Protein AF-A0A2N3FX38-F1 (afdb_monomer_lite)

Foldseek 3Di:
DFDFDPPPPQLQAALVPRDGHPPDDPVDQWDADPPPGDIGGSVVSSVSSVVVRRVVRPPPVPPDDDDDDDDDDDDDDDDDDDDDPPDDDDPPPPPDDDPDDDDDDDDDDDPPDDDDPPPDDDQDPVNVVVPDDDDPPDDD

pLDDT: mean 70.21, std 18.94, range [44.88, 97.5]

Radius of gyration: 27.1 Å; chains: 1; bounding box: 75×60×54 Å

Sequence (140 aa):
MVVVDRWLPSSRTCSACGWHNPDLTLADRTYRCGQCGLAIDRDLNAAINIAAAAAQTTDPSREGRPTLARTKPARTPRDGSEPDTRDERDPEASYRVPDEPGPATAGPGEDAGRPPPNRWRPPQPSDRLASHTPEPALAS

Structure (mmCIF, N/CA/C/O backbone):
data_AF-A0A2N3FX38-F1
#
_entry.id   AF-A0A2N3FX38-F1
#
loop_
_atom_site.group_PDB
_atom_site.id
_atom_site.type_symbol
_atom_site.label_atom_id
_atom_site.label_alt_id
_atom_site.label_comp_id
_atom_site.label_asym_id
_atom_site.label_entity_id
_atom_site.label_seq_id
_atom_site.pdbx_PDB_ins_code
_atom_site.Cartn_x
_atom_site.Cartn_y
_atom_site.Cartn_z
_atom_site.occupancy
_atom_site.B_iso_or_equiv
_atom_site.auth_seq_id
_atom_site.auth_comp_id
_atom_site.auth_asym_id
_atom_site.auth_atom_id
_atom_site.pdbx_PDB_model_num
ATOM 1 N N . MET A 1 1 ? 16.131 -4.903 -15.127 1.00 68.25 1 MET A N 1
ATOM 2 C CA . MET A 1 1 ? 15.864 -4.632 -13.697 1.00 68.25 1 MET A CA 1
ATOM 3 C C . MET A 1 1 ? 15.646 -3.139 -13.558 1.00 68.25 1 MET A C 1
ATOM 5 O O . MET A 1 1 ? 16.444 -2.392 -14.104 1.00 68.25 1 MET A O 1
ATOM 9 N N . VAL A 1 2 ? 14.558 -2.720 -12.916 1.00 81.88 2 VAL A N 1
ATOM 10 C CA . VAL A 1 2 ? 14.192 -1.307 -12.744 1.00 81.88 2 VAL A CA 1
ATOM 11 C C . VAL A 1 2 ? 14.266 -0.973 -11.260 1.00 81.88 2 VAL A C 1
ATOM 13 O O . VAL A 1 2 ? 13.831 -1.777 -10.434 1.00 81.88 2 VAL A O 1
ATOM 16 N N . VAL A 1 3 ? 14.846 0.177 -10.922 1.00 85.94 3 VAL A N 1
ATOM 17 C CA . VAL A 1 3 ? 14.948 0.642 -9.536 1.00 85.94 3 VAL A CA 1
ATOM 18 C C . VAL A 1 3 ? 13.734 1.509 -9.228 1.00 85.94 3 VAL A C 1
ATOM 20 O O . VAL A 1 3 ? 13.502 2.516 -9.887 1.00 85.94 3 VAL A O 1
ATOM 23 N N . VAL A 1 4 ? 12.961 1.104 -8.224 1.00 88.50 4 VAL A N 1
ATOM 24 C CA . VAL A 1 4 ? 11.827 1.865 -7.690 1.00 88.50 4 VAL A CA 1
ATOM 25 C C . VAL A 1 4 ? 12.234 2.466 -6.344 1.00 88.50 4 VAL A C 1
ATOM 27 O O . VAL A 1 4 ? 13.085 1.907 -5.648 1.00 88.50 4 VAL A O 1
ATOM 30 N N . ASP A 1 5 ? 11.643 3.605 -5.976 1.00 88.19 5 ASP A N 1
ATOM 31 C CA . ASP A 1 5 ? 11.890 4.242 -4.682 1.00 88.19 5 ASP A CA 1
ATOM 32 C C . ASP A 1 5 ? 11.646 3.278 -3.507 1.00 88.19 5 ASP A C 1
ATOM 34 O O . ASP A 1 5 ? 10.639 2.567 -3.446 1.00 88.19 5 ASP A O 1
ATOM 38 N N . ARG A 1 6 ? 12.577 3.283 -2.546 1.00 88.25 6 ARG A N 1
ATOM 39 C CA . ARG A 1 6 ? 12.562 2.386 -1.380 1.00 88.25 6 ARG A CA 1
ATOM 40 C C . ARG A 1 6 ? 11.379 2.647 -0.445 1.00 88.25 6 ARG A C 1
ATOM 42 O O . ARG A 1 6 ? 10.963 1.740 0.272 1.00 88.25 6 ARG A O 1
ATOM 49 N N . TRP A 1 7 ? 10.875 3.875 -0.414 1.00 89.62 7 TRP A N 1
ATOM 50 C CA . TRP A 1 7 ? 9.846 4.332 0.515 1.00 89.62 7 TRP A CA 1
ATOM 51 C C . TRP A 1 7 ? 8.460 4.387 -0.122 1.00 89.62 7 TRP A C 1
ATOM 53 O O . TRP A 1 7 ? 7.526 4.882 0.512 1.00 89.62 7 TRP A O 1
ATOM 63 N N . LEU A 1 8 ? 8.299 3.837 -1.331 1.00 89.19 8 LEU A N 1
ATOM 64 C CA . LEU A 1 8 ? 7.002 3.670 -1.968 1.00 89.19 8 LEU A CA 1
ATOM 65 C C . LEU A 1 8 ? 6.080 2.842 -1.050 1.00 89.19 8 LEU A C 1
ATOM 67 O O . LEU A 1 8 ? 6.369 1.668 -0.796 1.00 89.19 8 LEU A O 1
ATOM 71 N N . PRO A 1 9 ? 4.946 3.391 -0.575 1.00 93.12 9 PRO A N 1
ATOM 72 C CA . PRO A 1 9 ? 4.009 2.665 0.283 1.00 93.12 9 PRO A CA 1
ATOM 73 C C . PRO A 1 9 ? 3.146 1.678 -0.526 1.00 93.12 9 PRO A C 1
ATOM 75 O O . PRO A 1 9 ? 1.919 1.705 -0.468 1.00 93.12 9 PRO A O 1
ATOM 78 N N . SER A 1 10 ? 3.779 0.780 -1.283 1.00 95.19 10 SER A N 1
ATOM 79 C CA . SER A 1 10 ? 3.136 -0.095 -2.272 1.00 95.19 10 SER A CA 1
ATOM 80 C C . SER A 1 10 ? 2.024 -0.969 -1.689 1.00 95.19 10 SER A C 1
ATOM 82 O O . SER A 1 10 ? 0.992 -1.145 -2.326 1.00 95.19 10 SER A O 1
ATOM 84 N N . SER A 1 11 ? 2.183 -1.478 -0.467 1.00 94.56 11 SER A N 1
ATOM 85 C CA . SER A 1 11 ? 1.171 -2.314 0.191 1.00 94.56 11 SER A CA 1
ATOM 86 C C . SER A 1 11 ? 0.000 -1.528 0.784 1.00 94.56 11 SER A C 1
ATOM 88 O O . SER A 1 11 ? -1.051 -2.115 1.024 1.00 94.56 11 SER A O 1
ATOM 90 N N . ARG A 1 12 ? 0.160 -0.216 1.006 1.00 94.69 12 ARG A N 1
ATOM 91 C CA . ARG A 1 12 ? -0.841 0.665 1.636 1.00 94.69 12 ARG A CA 1
ATOM 92 C C . ARG A 1 12 ? -1.551 1.588 0.646 1.00 94.69 12 ARG A C 1
ATOM 94 O O . ARG A 1 12 ? -2.619 2.107 0.962 1.00 94.69 12 ARG A O 1
ATOM 101 N N . THR A 1 13 ? -1.011 1.761 -0.552 1.00 97.00 13 THR A N 1
ATOM 102 C CA . THR A 1 13 ? -1.629 2.548 -1.624 1.00 97.00 13 THR A CA 1
ATOM 103 C C . THR A 1 13 ? -2.611 1.708 -2.428 1.00 97.00 13 THR A C 1
ATOM 105 O O . THR A 1 13 ? -2.315 0.577 -2.790 1.00 97.00 13 THR A O 1
ATOM 108 N N . CYS A 1 14 ? -3.778 2.249 -2.747 1.00 96.94 14 CYS A N 1
ATOM 109 C CA . CYS A 1 14 ? -4.744 1.583 -3.607 1.00 96.94 14 CYS A CA 1
ATOM 110 C C . CYS A 1 14 ? -4.244 1.590 -5.048 1.00 96.94 14 CYS A C 1
ATOM 112 O O . CYS A 1 14 ? -4.051 2.665 -5.616 1.00 96.94 14 CYS A O 1
ATOM 114 N N . SER A 1 15 ? -4.111 0.417 -5.661 1.00 97.12 15 SER A N 1
ATOM 115 C CA . SER A 1 15 ? -3.692 0.311 -7.061 1.00 97.12 15 SER A CA 1
ATOM 116 C C . SER A 1 15 ? -4.695 0.886 -8.065 1.00 97.12 15 SER A C 1
ATOM 118 O O . SER A 1 15 ? -4.306 1.252 -9.169 1.00 97.12 15 SER A O 1
ATOM 120 N N . ALA A 1 16 ? -5.974 1.005 -7.692 1.00 96.06 16 ALA A N 1
ATOM 121 C CA . ALA A 1 16 ? -7.009 1.545 -8.572 1.00 96.06 16 ALA A CA 1
ATOM 122 C C . ALA A 1 16 ? -7.152 3.073 -8.489 1.00 96.06 16 ALA A C 1
ATOM 124 O O . ALA A 1 16 ? -7.420 3.715 -9.499 1.00 96.06 16 ALA A O 1
ATOM 125 N N . CYS A 1 17 ? -7.018 3.664 -7.296 1.00 95.56 17 CYS A N 1
ATOM 126 C CA . CYS A 1 17 ? -7.340 5.083 -7.085 1.00 95.56 17 CYS A CA 1
ATOM 127 C C . CYS A 1 17 ? -6.253 5.898 -6.372 1.00 95.56 17 CYS A C 1
ATOM 129 O O . CYS A 1 17 ? -6.434 7.095 -6.170 1.00 95.56 17 CYS A O 1
ATOM 131 N N . GLY A 1 18 ? -5.153 5.274 -5.943 1.00 95.06 18 GLY A N 1
ATOM 132 C CA . GLY A 1 18 ? -4.040 5.950 -5.271 1.00 95.06 18 GLY A CA 1
ATOM 133 C C . GLY A 1 18 ? -4.269 6.309 -3.798 1.00 95.06 18 GLY A C 1
ATOM 134 O O . GLY A 1 18 ? -3.362 6.841 -3.164 1.00 95.06 18 GLY A O 1
ATOM 135 N N . TRP A 1 19 ? -5.438 6.010 -3.218 1.00 95.81 19 TRP A N 1
ATOM 136 C CA . TRP A 1 19 ? -5.702 6.285 -1.800 1.00 95.81 19 TRP A CA 1
ATOM 137 C C . TRP A 1 19 ? -4.746 5.509 -0.885 1.00 95.81 19 TRP A C 1
ATOM 139 O O . TRP A 1 19 ? -4.572 4.303 -1.050 1.00 95.81 19 TRP A O 1
ATOM 149 N N . HIS A 1 20 ? -4.150 6.186 0.096 1.00 94.44 20 HIS A N 1
ATOM 150 C CA . HIS A 1 20 ? -3.268 5.570 1.084 1.00 94.44 20 HIS A CA 1
ATOM 151 C C . HIS A 1 20 ? -4.063 5.151 2.323 1.00 94.44 20 HIS A C 1
ATOM 153 O O . HIS A 1 20 ? -4.668 5.997 2.977 1.00 94.44 20 HIS A O 1
ATOM 159 N N . ASN A 1 21 ? -4.013 3.864 2.665 1.00 93.19 21 ASN A N 1
ATOM 160 C CA . ASN A 1 21 ? -4.629 3.302 3.860 1.00 93.19 21 ASN A CA 1
ATOM 161 C C . ASN A 1 21 ? -3.630 3.321 5.039 1.00 93.19 21 ASN A C 1
ATOM 163 O O . ASN A 1 21 ? -2.720 2.482 5.062 1.00 93.19 21 ASN A O 1
ATOM 167 N N . PRO A 1 22 ? -3.751 4.253 6.006 1.00 90.50 22 PRO A N 1
ATOM 168 C CA . PRO A 1 22 ? -2.836 4.326 7.144 1.00 90.50 22 PRO A CA 1
ATOM 169 C C . PRO A 1 22 ? -3.054 3.203 8.167 1.00 90.50 22 PRO A C 1
ATOM 171 O O . PRO A 1 22 ? -2.105 2.846 8.862 1.00 90.50 22 PRO A O 1
ATOM 174 N N . ASP A 1 23 ? -4.258 2.630 8.221 1.00 89.69 23 ASP A N 1
ATOM 175 C CA . ASP A 1 23 ? -4.681 1.668 9.247 1.00 89.69 23 ASP A CA 1
ATOM 176 C C . ASP A 1 23 ? -4.404 0.207 8.858 1.00 89.69 23 ASP A C 1
ATOM 178 O O . ASP A 1 23 ? -4.681 -0.717 9.622 1.00 89.69 23 ASP A O 1
ATOM 182 N N . LEU A 1 24 ? -3.855 -0.024 7.661 1.00 91.19 24 LEU A N 1
ATOM 183 C CA . LEU A 1 24 ? -3.520 -1.360 7.186 1.00 91.19 24 LEU A CA 1
ATOM 184 C C . LEU A 1 24 ? -2.311 -1.923 7.944 1.00 91.19 24 LEU A C 1
ATOM 186 O O . LEU A 1 24 ? -1.212 -1.360 7.922 1.00 91.19 24 LEU A O 1
ATOM 190 N N . THR A 1 25 ? -2.502 -3.088 8.550 1.00 90.94 25 THR A N 1
ATOM 191 C CA . THR A 1 25 ? -1.486 -3.803 9.325 1.00 90.94 25 THR A CA 1
ATOM 192 C C . THR A 1 25 ? -0.887 -4.970 8.536 1.00 90.94 25 THR A C 1
ATOM 194 O O . THR A 1 25 ? -1.410 -5.410 7.511 1.00 90.94 25 THR A O 1
ATOM 197 N N . LEU A 1 26 ? 0.216 -5.535 9.036 1.00 89.38 26 LEU A N 1
ATOM 198 C CA . LEU A 1 26 ? 0.822 -6.734 8.443 1.00 89.38 26 LEU A CA 1
ATOM 199 C C . LEU A 1 26 ? -0.049 -7.993 8.586 1.00 89.38 26 LEU A C 1
ATOM 201 O O . LEU A 1 26 ? 0.111 -8.925 7.795 1.00 89.38 26 LEU A O 1
ATOM 205 N N . ALA A 1 27 ? -0.966 -8.022 9.556 1.00 90.06 27 ALA A N 1
ATOM 206 C CA . ALA A 1 27 ? -1.913 -9.121 9.723 1.00 90.06 27 ALA A CA 1
ATOM 207 C C . ALA A 1 27 ? -3.010 -9.106 8.643 1.00 90.06 27 ALA A C 1
ATOM 209 O O . ALA A 1 27 ? -3.578 -10.150 8.321 1.00 90.06 27 ALA A O 1
ATOM 210 N N . ASP A 1 28 ? -3.274 -7.946 8.036 1.00 89.19 28 ASP A N 1
ATOM 211 C CA . ASP A 1 28 ? -4.260 -7.821 6.971 1.00 89.19 28 ASP A CA 1
ATOM 212 C C . ASP A 1 28 ? -3.732 -8.442 5.679 1.00 89.19 28 ASP A C 1
ATOM 214 O O . ASP A 1 28 ? -2.821 -7.922 5.031 1.00 89.19 28 ASP A O 1
ATOM 218 N N . ARG A 1 29 ? -4.322 -9.574 5.292 1.00 94.31 29 ARG A N 1
ATOM 219 C CA . ARG A 1 29 ? -4.042 -10.235 4.009 1.00 94.31 29 ARG A CA 1
ATOM 220 C C . ARG A 1 29 ? -4.814 -9.626 2.844 1.00 94.31 29 ARG A C 1
ATOM 222 O O . ARG A 1 29 ? -4.378 -9.715 1.706 1.00 94.31 29 ARG A O 1
ATOM 229 N N . THR A 1 30 ? -5.939 -8.974 3.115 1.00 93.75 30 THR A N 1
ATOM 230 C CA . THR A 1 30 ? -6.760 -8.322 2.091 1.00 93.75 30 THR A CA 1
ATOM 231 C C . THR A 1 30 ? -6.591 -6.812 2.182 1.00 93.75 30 THR A C 1
ATOM 233 O O . THR A 1 30 ? -6.911 -6.213 3.207 1.00 93.75 30 THR A O 1
ATOM 236 N N . TYR A 1 31 ? -6.142 -6.188 1.096 1.00 94.44 31 TYR A N 1
ATOM 237 C CA . TYR A 1 31 ? -6.194 -4.742 0.943 1.00 94.44 31 TYR A CA 1
ATOM 238 C C . TYR A 1 31 ? -7.623 -4.309 0.628 1.00 94.44 31 TYR A C 1
ATOM 240 O O . TYR A 1 31 ? -8.255 -4.840 -0.288 1.00 94.44 31 TYR A O 1
ATOM 248 N N . ARG A 1 32 ? -8.127 -3.317 1.366 1.00 92.50 32 ARG A N 1
ATOM 249 C CA . ARG A 1 32 ? -9.442 -2.719 1.127 1.00 92.50 32 ARG A CA 1
ATOM 250 C C . ARG A 1 32 ? -9.318 -1.210 1.023 1.00 92.50 32 ARG A C 1
ATOM 252 O O . ARG A 1 32 ? -8.779 -0.561 1.920 1.00 92.50 32 ARG A O 1
ATOM 259 N N . CYS A 1 33 ? -9.829 -0.661 -0.069 1.00 94.06 33 CYS A N 1
ATOM 260 C CA . CYS A 1 33 ? -9.836 0.770 -0.301 1.00 94.06 33 CYS A CA 1
ATOM 261 C C . CYS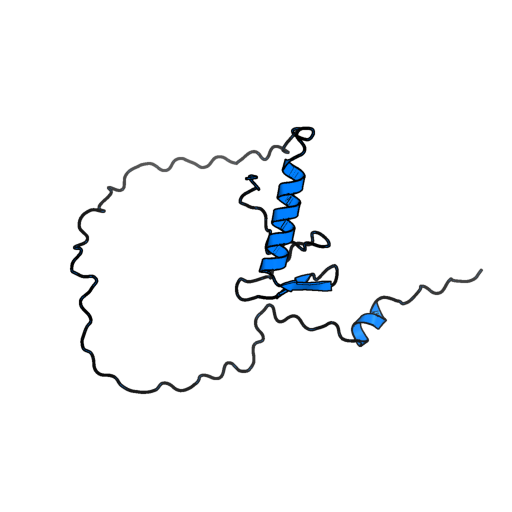 A 1 33 ? -11.108 1.399 0.272 1.00 94.06 33 CYS A C 1
ATOM 263 O O . CYS A 1 33 ? -12.210 1.070 -0.167 1.00 94.06 33 CYS A O 1
ATOM 265 N N . GLY A 1 34 ? -10.953 2.354 1.192 1.00 89.69 34 GLY A N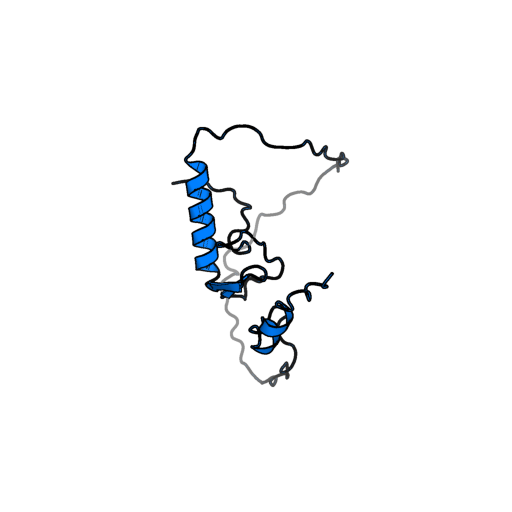 1
ATOM 266 C CA . GLY A 1 34 ? -12.073 3.140 1.718 1.00 89.69 34 GLY A CA 1
ATOM 267 C C . GLY A 1 34 ? -12.656 4.140 0.713 1.00 89.69 34 GLY A C 1
ATOM 268 O O . GLY A 1 34 ? -13.778 4.590 0.898 1.00 89.69 34 GLY A O 1
ATOM 269 N N . GLN A 1 35 ? -11.921 4.469 -0.357 1.00 91.19 35 GLN A N 1
ATOM 270 C CA . GLN A 1 35 ? -12.340 5.472 -1.340 1.00 91.19 35 GLN A CA 1
ATOM 271 C C . GLN A 1 35 ? -13.086 4.869 -2.541 1.00 91.19 35 GLN A C 1
ATOM 273 O O . GLN A 1 35 ? -14.126 5.381 -2.932 1.00 91.19 35 GLN A O 1
ATOM 278 N N . CYS A 1 36 ? -12.557 3.801 -3.150 1.00 92.25 36 CYS A N 1
ATOM 279 C CA . CYS A 1 36 ? -13.141 3.198 -4.360 1.00 92.25 36 CYS A CA 1
ATOM 280 C C . CYS A 1 36 ? -13.758 1.810 -4.134 1.00 92.25 36 CYS A C 1
ATOM 282 O O . CYS A 1 36 ? -14.303 1.224 -5.064 1.00 92.25 36 CYS A O 1
ATOM 284 N N . GLY A 1 37 ? -13.658 1.256 -2.922 1.00 91.12 37 GLY A N 1
ATOM 285 C CA . GLY A 1 37 ? -14.226 -0.052 -2.594 1.00 91.12 37 GLY A CA 1
ATOM 286 C C . GLY A 1 37 ? -13.453 -1.259 -3.137 1.00 91.12 37 GLY A C 1
ATOM 287 O O . GLY A 1 37 ? -13.906 -2.386 -2.944 1.00 91.12 37 GLY A O 1
ATOM 288 N N . LEU A 1 38 ? -12.291 -1.059 -3.775 1.00 93.81 38 LEU A N 1
ATOM 289 C CA . LEU A 1 38 ? -11.412 -2.151 -4.205 1.00 93.81 38 LEU A CA 1
ATOM 290 C C . LEU A 1 38 ? -11.088 -3.074 -3.020 1.00 93.81 38 LEU A C 1
ATOM 292 O O . LEU A 1 38 ? -10.640 -2.599 -1.977 1.00 93.81 38 LEU A O 1
ATOM 296 N N . ALA A 1 39 ? -11.276 -4.381 -3.199 1.00 95.44 39 ALA A N 1
ATOM 297 C CA . ALA A 1 39 ? -10.918 -5.405 -2.225 1.00 95.44 39 ALA A CA 1
ATOM 298 C C . ALA A 1 39 ? -10.164 -6.543 -2.921 1.00 95.44 39 ALA A C 1
ATOM 300 O O . ALA A 1 39 ? -10.771 -7.344 -3.628 1.00 95.44 39 ALA A O 1
ATOM 301 N N . ILE A 1 40 ? -8.846 -6.598 -2.733 1.00 96.25 40 ILE A N 1
ATOM 302 C CA . ILE A 1 40 ? -7.952 -7.590 -3.352 1.00 96.25 40 ILE A CA 1
ATOM 303 C C . ILE A 1 40 ? -6.909 -8.072 -2.341 1.00 96.25 40 ILE A C 1
ATOM 305 O O . ILE A 1 40 ? -6.783 -7.506 -1.256 1.00 96.25 40 ILE A O 1
ATOM 309 N N . ASP A 1 41 ? -6.157 -9.120 -2.670 1.00 96.25 41 ASP A N 1
ATOM 310 C CA . ASP A 1 41 ? -5.009 -9.531 -1.859 1.00 96.25 41 ASP A CA 1
ATOM 311 C C . ASP A 1 41 ? -3.995 -8.377 -1.718 1.00 96.25 41 ASP A C 1
ATOM 313 O O . ASP A 1 41 ? -3.742 -7.625 -2.665 1.00 96.25 41 ASP A O 1
ATOM 317 N N . ARG A 1 42 ? -3.449 -8.195 -0.512 1.00 95.81 42 ARG A N 1
ATOM 318 C CA . ARG A 1 42 ? -2.529 -7.093 -0.206 1.00 95.81 42 ARG A CA 1
ATOM 319 C C . ARG A 1 42 ? -1.230 -7.199 -0.996 1.00 95.81 42 ARG A C 1
ATOM 321 O O . ARG A 1 42 ? -0.713 -6.173 -1.444 1.00 95.81 42 ARG A O 1
ATOM 328 N N . ASP A 1 43 ? -0.705 -8.405 -1.157 1.00 95.88 43 ASP A N 1
ATOM 329 C CA . ASP A 1 43 ? 0.559 -8.624 -1.848 1.00 95.88 43 ASP A CA 1
ATOM 330 C C . ASP A 1 43 ? 0.349 -8.448 -3.368 1.00 95.88 43 ASP A C 1
ATOM 332 O O . ASP A 1 43 ? 1.179 -7.822 -4.033 1.00 95.88 43 ASP A O 1
ATOM 336 N N . LEU A 1 44 ? -0.822 -8.834 -3.900 1.00 97.50 44 LEU A N 1
ATOM 337 C CA . LEU A 1 44 ? -1.246 -8.492 -5.267 1.00 97.50 44 LEU A CA 1
ATOM 338 C C . LEU A 1 44 ? -1.379 -6.974 -5.478 1.00 97.50 44 LEU A C 1
ATOM 340 O O . LEU A 1 44 ? -0.872 -6.442 -6.466 1.00 97.50 44 LEU A O 1
ATOM 344 N N . ASN A 1 45 ? -2.019 -6.256 -4.550 1.00 97.38 45 ASN A N 1
ATOM 345 C CA . ASN A 1 45 ? -2.105 -4.792 -4.597 1.00 97.38 45 ASN A CA 1
ATOM 346 C C . ASN A 1 45 ? -0.706 -4.150 -4.644 1.00 97.38 45 ASN A C 1
ATOM 348 O O . ASN A 1 45 ? -0.448 -3.273 -5.472 1.00 97.38 45 ASN A O 1
ATOM 352 N N . ALA A 1 46 ? 0.212 -4.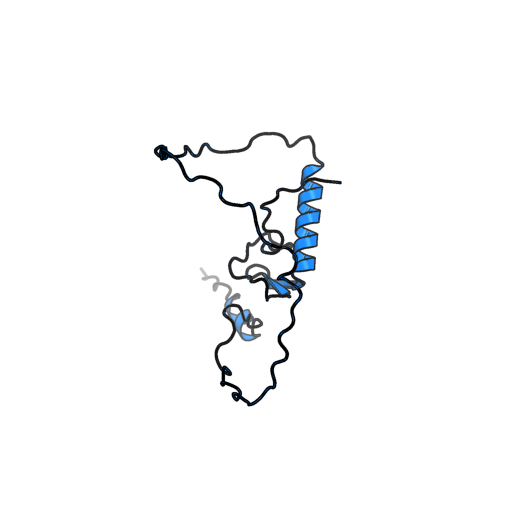630 -3.800 1.00 96.81 46 ALA A N 1
ATOM 353 C CA . ALA A 1 46 ? 1.592 -4.161 -3.770 1.00 96.81 46 ALA A CA 1
ATOM 354 C C . ALA A 1 46 ? 2.328 -4.423 -5.091 1.00 96.81 46 ALA A C 1
ATOM 356 O O . ALA A 1 46 ? 3.000 -3.522 -5.597 1.00 96.81 46 ALA A O 1
ATOM 357 N N . ALA A 1 47 ? 2.170 -5.615 -5.674 1.00 97.19 47 ALA A N 1
ATOM 358 C CA . ALA A 1 47 ? 2.784 -5.971 -6.951 1.00 97.19 47 ALA A CA 1
ATOM 359 C C . ALA A 1 47 ? 2.324 -5.046 -8.088 1.00 97.19 47 ALA A C 1
ATOM 361 O O . ALA A 1 47 ? 3.157 -4.567 -8.859 1.00 97.19 47 ALA A O 1
ATOM 362 N N . ILE A 1 48 ? 1.025 -4.730 -8.151 1.00 97.44 48 ILE A N 1
ATOM 363 C CA . ILE A 1 48 ? 0.476 -3.800 -9.151 1.00 97.44 48 ILE A CA 1
ATOM 364 C C . ILE A 1 48 ? 1.087 -2.404 -8.979 1.00 97.44 48 ILE A C 1
ATOM 366 O O . ILE A 1 48 ? 1.534 -1.806 -9.957 1.00 97.44 48 ILE A O 1
ATOM 370 N N . ASN A 1 49 ? 1.169 -1.900 -7.745 1.00 96.75 49 ASN A N 1
ATOM 371 C CA . ASN A 1 49 ? 1.770 -0.591 -7.476 1.00 96.75 49 ASN A CA 1
ATOM 372 C C . ASN A 1 49 ? 3.258 -0.534 -7.849 1.00 96.75 49 ASN A C 1
ATOM 374 O O . ASN A 1 49 ? 3.710 0.459 -8.416 1.00 96.75 49 ASN A O 1
ATOM 378 N N . ILE A 1 50 ? 4.022 -1.592 -7.560 1.00 95.25 50 ILE A N 1
ATOM 379 C CA . ILE A 1 50 ? 5.442 -1.676 -7.932 1.00 95.25 50 ILE A CA 1
ATOM 380 C C . ILE A 1 50 ? 5.596 -1.715 -9.457 1.00 95.25 50 ILE A C 1
ATOM 382 O O . ILE A 1 50 ? 6.436 -0.998 -9.999 1.00 95.25 50 ILE A O 1
ATOM 386 N N . ALA A 1 51 ? 4.768 -2.495 -10.157 1.00 94.69 51 ALA A N 1
ATOM 387 C CA . ALA A 1 51 ? 4.778 -2.557 -11.617 1.00 94.69 51 ALA A CA 1
ATOM 388 C C . ALA A 1 51 ? 4.443 -1.194 -12.249 1.00 94.69 51 ALA A C 1
ATOM 390 O O . ALA A 1 51 ? 5.140 -0.746 -13.160 1.00 94.69 51 ALA A O 1
ATOM 391 N N . ALA A 1 52 ? 3.432 -0.500 -11.720 1.00 93.62 52 ALA A N 1
ATOM 392 C CA . ALA A 1 52 ? 3.057 0.838 -12.168 1.00 93.62 52 ALA A CA 1
ATOM 393 C C . ALA A 1 52 ? 4.165 1.872 -11.914 1.00 93.62 52 ALA A C 1
ATOM 395 O O . ALA A 1 52 ? 4.404 2.741 -12.752 1.00 93.62 52 ALA A O 1
ATOM 396 N N . ALA A 1 53 ? 4.865 1.794 -10.779 1.00 92.06 53 ALA A N 1
ATOM 397 C CA . ALA A 1 53 ? 6.003 2.664 -10.494 1.00 92.06 53 ALA A CA 1
ATOM 398 C C . ALA A 1 53 ? 7.181 2.386 -11.442 1.00 92.06 53 ALA A C 1
ATOM 400 O O . ALA A 1 53 ? 7.771 3.320 -11.978 1.00 92.06 53 ALA A O 1
ATOM 401 N N . ALA A 1 54 ? 7.477 1.113 -11.718 1.00 91.56 54 ALA A N 1
ATOM 402 C CA . ALA A 1 54 ? 8.526 0.734 -12.660 1.00 91.56 54 ALA A CA 1
ATOM 403 C C . ALA A 1 54 ? 8.241 1.249 -14.083 1.00 91.56 54 ALA A C 1
ATOM 405 O O . ALA A 1 54 ? 9.135 1.799 -14.722 1.00 91.56 54 ALA A O 1
ATOM 406 N N . ALA A 1 55 ? 6.992 1.160 -14.550 1.00 88.69 55 ALA A N 1
ATOM 407 C CA . ALA A 1 55 ? 6.590 1.675 -15.862 1.00 88.69 55 ALA A CA 1
ATOM 408 C C . ALA A 1 55 ? 6.743 3.204 -15.998 1.00 88.69 55 ALA A C 1
ATOM 410 O O . ALA A 1 55 ? 6.929 3.711 -17.099 1.00 88.69 55 ALA A O 1
ATOM 411 N N . GLN A 1 56 ? 6.693 3.950 -14.890 1.00 83.06 56 GLN A N 1
ATOM 412 C CA . GLN A 1 56 ? 6.890 5.405 -14.899 1.00 83.06 56 GLN A CA 1
ATOM 413 C C . GLN A 1 56 ? 8.370 5.806 -14.977 1.00 83.06 56 GLN A C 1
ATOM 415 O O . GLN A 1 56 ? 8.682 6.880 -15.479 1.00 83.06 56 GLN A O 1
ATOM 420 N N . THR A 1 57 ? 9.287 4.957 -14.505 1.00 73.81 57 THR A N 1
ATOM 421 C CA . THR A 1 57 ? 10.736 5.248 -14.523 1.00 73.81 57 THR A CA 1
ATOM 422 C C . THR A 1 57 ? 11.402 5.034 -15.884 1.00 73.81 57 THR A C 1
ATOM 424 O O . THR A 1 57 ? 12.541 5.446 -16.074 1.00 73.81 57 THR A O 1
ATOM 427 N N . THR A 1 58 ? 10.719 4.399 -16.839 1.00 63.22 58 THR A N 1
ATOM 428 C CA . THR A 1 58 ? 11.265 4.127 -18.179 1.00 63.22 58 THR A CA 1
ATOM 429 C C . THR A 1 58 ? 11.072 5.277 -19.167 1.00 63.22 58 THR A C 1
ATOM 431 O O . THR A 1 58 ? 11.439 5.129 -20.329 1.00 63.22 58 THR A O 1
ATOM 434 N N . ASP A 1 59 ? 10.507 6.407 -18.733 1.00 57.28 59 ASP A N 1
ATOM 435 C CA . ASP A 1 59 ? 10.450 7.634 -19.526 1.00 57.28 59 ASP A CA 1
ATOM 436 C C . ASP A 1 59 ? 11.647 8.543 -19.172 1.00 57.28 59 ASP A C 1
ATOM 438 O O . ASP A 1 59 ? 11.615 9.234 -18.150 1.00 57.28 59 ASP A O 1
ATOM 442 N N . PRO A 1 60 ? 12.720 8.571 -19.989 1.00 54.25 60 PRO A N 1
ATOM 443 C CA . PRO A 1 60 ? 13.878 9.434 -19.744 1.00 54.25 60 PRO A CA 1
ATOM 444 C C . PRO A 1 60 ? 13.563 10.928 -19.940 1.00 54.25 60 PRO A C 1
ATOM 446 O O . PRO A 1 60 ? 14.427 11.771 -19.715 1.00 54.25 60 PRO A O 1
ATOM 449 N N . SER A 1 61 ? 12.349 11.292 -20.373 1.00 59.81 61 SER A N 1
ATOM 450 C CA . SER A 1 61 ? 11.985 12.683 -20.648 1.00 59.81 61 SER A CA 1
ATOM 451 C C . SER A 1 61 ? 11.561 13.450 -19.393 1.00 59.81 61 SER A C 1
ATOM 453 O O . SER A 1 61 ? 11.427 14.676 -19.457 1.00 59.81 61 SER A O 1
ATOM 455 N N . ARG A 1 62 ? 11.336 12.771 -18.257 1.00 57.75 62 ARG A N 1
A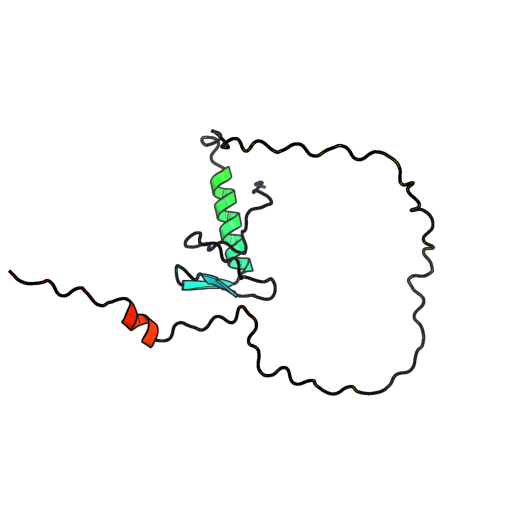TOM 456 C CA . ARG A 1 62 ? 10.772 13.386 -17.043 1.00 57.75 62 ARG A CA 1
ATOM 457 C C . ARG A 1 62 ? 11.773 13.658 -15.915 1.00 57.75 62 ARG A C 1
ATOM 459 O O . ARG A 1 62 ? 11.353 14.030 -14.816 1.00 57.75 62 ARG A O 1
ATOM 466 N N . GLU A 1 63 ? 13.079 13.553 -16.165 1.00 56.56 63 GLU A N 1
ATOM 467 C CA . GLU A 1 63 ? 14.108 14.067 -15.249 1.00 56.56 63 GLU A CA 1
ATOM 468 C C . GLU A 1 63 ? 14.108 15.603 -15.251 1.00 56.56 63 GLU A C 1
ATOM 470 O O . GLU A 1 63 ? 14.874 16.282 -15.927 1.00 56.56 63 GLU A O 1
ATOM 475 N N . GLY A 1 64 ? 13.180 16.161 -14.476 1.00 56.28 64 GLY A N 1
ATOM 476 C CA . GLY A 1 64 ? 13.010 17.591 -14.298 1.00 56.28 64 GLY A CA 1
ATOM 477 C C . GLY A 1 64 ? 12.287 17.917 -12.996 1.00 56.28 64 GLY A C 1
ATOM 478 O O . GLY A 1 64 ? 11.091 18.193 -13.005 1.00 56.28 64 GLY A O 1
ATOM 479 N N . ARG A 1 65 ? 13.072 17.992 -11.907 1.00 48.31 65 ARG A N 1
ATOM 480 C CA . ARG A 1 65 ? 12.854 18.815 -10.692 1.00 48.31 65 ARG A CA 1
ATOM 481 C C . ARG A 1 65 ? 12.117 18.191 -9.480 1.00 48.31 65 ARG A C 1
ATOM 483 O O . ARG A 1 65 ? 10.926 18.441 -9.291 1.00 48.31 65 ARG A O 1
ATOM 490 N N . PRO A 1 66 ? 12.839 17.562 -8.530 1.00 46.47 66 PRO A N 1
ATOM 491 C CA . PRO A 1 66 ? 12.507 17.651 -7.104 1.00 46.47 66 PRO A CA 1
ATOM 492 C C . PRO A 1 66 ? 13.102 18.961 -6.539 1.00 46.47 66 PRO A C 1
ATOM 494 O O . PRO A 1 66 ? 14.081 19.469 -7.068 1.00 46.47 66 PRO A O 1
ATOM 497 N N . THR A 1 67 ? 12.661 19.630 -5.481 1.00 48.25 67 THR A N 1
ATOM 498 C CA . THR A 1 67 ? 11.512 19.615 -4.568 1.00 48.25 67 THR A CA 1
ATOM 499 C C . THR A 1 67 ? 11.675 20.906 -3.753 1.00 48.25 67 THR A C 1
ATOM 501 O O . THR A 1 67 ? 12.798 21.375 -3.559 1.00 48.25 67 THR A O 1
ATOM 504 N N . LEU A 1 68 ? 10.576 21.478 -3.262 1.00 56.78 68 LEU A N 1
ATOM 505 C CA . LEU A 1 68 ? 10.576 22.612 -2.333 1.00 56.78 68 LEU A CA 1
ATOM 506 C C . LEU A 1 68 ? 11.586 22.406 -1.191 1.00 56.78 68 LEU A C 1
ATOM 508 O O . LEU A 1 68 ? 11.566 21.387 -0.500 1.00 56.78 68 LEU A O 1
ATOM 512 N N . ALA A 1 69 ? 12.449 23.402 -1.002 1.00 49.53 69 ALA A N 1
ATOM 513 C CA . ALA A 1 69 ? 13.393 23.488 0.096 1.00 49.53 69 ALA A CA 1
ATOM 514 C C . ALA A 1 69 ? 12.663 23.405 1.447 1.00 49.53 69 ALA A C 1
ATOM 516 O O . ALA A 1 69 ? 11.901 24.297 1.817 1.00 49.53 69 ALA A O 1
ATOM 517 N N . ARG A 1 70 ? 12.925 22.342 2.210 1.00 54.69 70 ARG A N 1
ATOM 518 C CA . ARG A 1 70 ? 12.722 22.327 3.662 1.00 54.69 70 ARG A CA 1
ATOM 519 C C . ARG A 1 70 ? 14.089 22.449 4.325 1.00 54.69 70 ARG A C 1
ATOM 521 O O . ARG A 1 70 ? 14.834 21.477 4.414 1.00 54.69 70 ARG A O 1
ATOM 528 N N . THR A 1 71 ? 14.415 23.655 4.774 1.00 47.97 71 THR A N 1
ATOM 529 C CA . THR A 1 71 ? 15.562 23.935 5.643 1.00 47.97 71 THR A CA 1
ATOM 530 C C . THR A 1 71 ? 15.453 23.092 6.920 1.00 47.97 71 THR A C 1
ATOM 532 O O . THR A 1 71 ? 14.440 23.143 7.616 1.00 47.97 71 THR A O 1
ATOM 535 N N . LYS A 1 72 ? 16.477 22.286 7.225 1.00 46.81 72 LYS A N 1
ATOM 536 C CA . LYS A 1 72 ? 16.602 21.558 8.502 1.00 46.81 72 LYS A CA 1
ATOM 537 C C . LYS A 1 72 ? 17.012 22.543 9.612 1.00 46.81 72 LYS A C 1
ATOM 539 O O . LYS A 1 72 ? 17.936 23.317 9.366 1.00 46.81 72 LYS A O 1
ATOM 544 N N . PRO A 1 73 ? 16.437 22.505 10.830 1.00 45.66 73 PRO A N 1
ATOM 545 C CA . PRO A 1 73 ? 17.047 23.184 11.965 1.00 45.66 73 PRO A CA 1
ATOM 546 C C . PRO A 1 73 ? 18.291 22.412 12.430 1.00 45.66 73 PRO A C 1
ATOM 548 O O . PRO A 1 73 ? 18.338 21.177 12.379 1.00 45.66 73 PRO A O 1
ATOM 551 N N . ALA A 1 74 ? 19.306 23.162 12.856 1.00 46.06 74 ALA A N 1
ATOM 552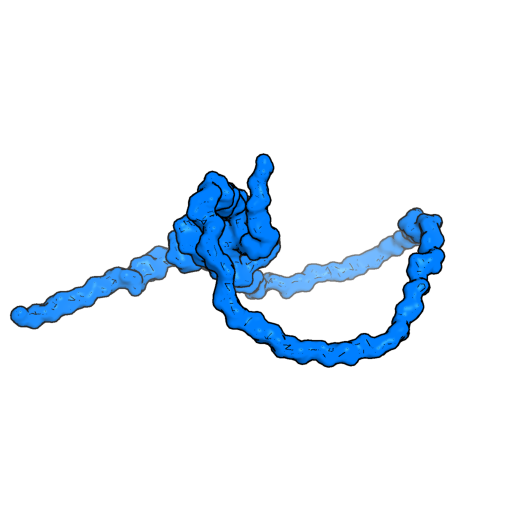 C CA . ALA A 1 74 ? 20.581 22.657 13.347 1.00 46.06 74 ALA A CA 1
ATOM 553 C C . ALA A 1 74 ? 20.395 21.795 14.609 1.00 46.06 74 ALA A C 1
ATOM 555 O O . ALA A 1 74 ? 19.729 22.211 15.555 1.00 46.06 74 ALA A O 1
ATOM 556 N N . ARG A 1 75 ? 21.001 20.601 14.635 1.00 50.88 75 ARG A N 1
ATOM 557 C CA . ARG A 1 75 ? 21.213 19.837 15.875 1.00 50.88 75 ARG A CA 1
ATOM 558 C C . ARG A 1 75 ? 22.627 20.117 16.370 1.00 50.88 75 ARG A C 1
ATOM 560 O O . ARG A 1 75 ? 23.563 20.119 15.576 1.00 50.88 75 ARG A O 1
ATOM 567 N N . THR A 1 76 ? 22.747 20.373 17.665 1.00 54.78 76 THR A N 1
ATOM 568 C CA . THR A 1 76 ? 24.004 20.601 18.381 1.00 54.78 76 THR A CA 1
ATOM 569 C C . THR A 1 76 ? 24.902 19.351 18.367 1.00 54.78 76 THR A C 1
ATOM 571 O O . THR A 1 76 ? 24.375 18.235 18.349 1.00 54.78 76 THR A O 1
ATOM 574 N N . PRO A 1 77 ? 26.243 19.492 18.387 1.00 49.81 77 PRO A N 1
ATOM 575 C CA . PRO A 1 77 ? 27.155 18.352 18.499 1.00 49.81 77 PRO A CA 1
ATOM 576 C C . PRO A 1 77 ? 27.109 17.752 19.914 1.00 49.81 77 PRO A C 1
ATOM 578 O O . PRO A 1 77 ? 27.129 18.495 20.895 1.00 49.81 77 PRO A O 1
ATOM 581 N N . ARG A 1 78 ? 27.067 16.418 20.025 1.00 51.66 78 ARG A N 1
ATOM 582 C CA . ARG A 1 78 ? 27.402 15.694 21.262 1.00 51.66 78 ARG A CA 1
ATOM 583 C C . ARG A 1 78 ? 28.832 15.176 21.149 1.00 51.66 78 ARG A C 1
ATOM 585 O O . ARG A 1 78 ? 29.176 14.528 20.165 1.00 51.66 78 ARG A O 1
ATOM 592 N N . ASP A 1 79 ? 29.618 15.516 22.155 1.00 48.50 79 ASP A N 1
ATOM 593 C CA . ASP A 1 79 ? 31.019 15.166 22.349 1.00 48.50 79 ASP A CA 1
ATOM 594 C C . ASP A 1 79 ? 31.153 13.746 22.940 1.00 48.50 79 ASP A C 1
ATOM 596 O O . ASP A 1 79 ? 30.358 13.376 23.803 1.00 48.50 79 ASP A O 1
ATOM 600 N N . GLY A 1 80 ? 32.150 12.985 22.472 1.00 48.25 80 GLY A N 1
ATOM 601 C CA . GLY A 1 80 ? 32.966 12.099 23.317 1.00 48.25 80 GLY A CA 1
ATOM 602 C C . GLY A 1 80 ? 32.459 10.710 23.749 1.00 48.25 80 GLY A C 1
ATOM 603 O O . GLY A 1 80 ? 31.682 10.580 24.684 1.00 48.25 80 GLY A O 1
ATOM 604 N N . SER A 1 81 ? 33.093 9.679 23.167 1.00 51.25 81 SER A N 1
ATOM 605 C CA . SER A 1 81 ? 33.557 8.410 23.783 1.00 51.25 81 SER A CA 1
ATOM 606 C C . SER A 1 81 ? 32.568 7.421 24.435 1.00 51.25 81 SER A C 1
ATOM 608 O O . SER A 1 81 ? 32.266 7.533 25.618 1.00 51.25 81 SER A O 1
ATOM 610 N N . GLU A 1 82 ? 32.275 6.317 23.733 1.00 53.50 82 GLU A N 1
ATOM 611 C CA . GLU A 1 82 ? 32.049 4.996 24.348 1.00 53.50 82 GLU A CA 1
ATOM 612 C C . GLU A 1 82 ? 32.931 3.954 23.624 1.00 53.50 82 GLU A C 1
ATOM 614 O O . GLU A 1 82 ? 32.901 3.900 22.391 1.00 53.50 82 GLU A O 1
ATOM 619 N N . PRO A 1 83 ? 33.775 3.180 24.334 1.00 57.41 83 PRO A N 1
ATOM 620 C CA . PRO A 1 83 ? 34.615 2.157 23.719 1.00 57.41 83 PRO A CA 1
ATOM 621 C C . PRO A 1 83 ? 33.804 0.910 23.338 1.00 57.41 83 PRO A C 1
ATOM 623 O O . PRO A 1 83 ? 32.994 0.409 24.115 1.00 57.41 83 PRO A O 1
ATOM 626 N N . ASP A 1 84 ? 34.069 0.407 22.131 1.00 55.16 84 ASP A N 1
ATOM 627 C CA . ASP A 1 84 ? 33.509 -0.823 21.572 1.00 55.16 84 ASP A CA 1
ATOM 628 C C . ASP A 1 84 ? 34.076 -2.043 22.317 1.00 55.16 84 ASP A C 1
ATOM 630 O O . ASP A 1 84 ? 35.237 -2.414 22.152 1.00 55.16 84 ASP A O 1
ATOM 634 N N . THR A 1 85 ? 33.266 -2.641 23.190 1.00 56.56 85 THR A N 1
ATOM 635 C CA . THR A 1 85 ? 33.551 -3.929 23.835 1.00 56.56 85 THR A CA 1
ATOM 636 C C . THR A 1 85 ? 32.666 -5.003 23.215 1.00 56.56 85 THR A C 1
ATOM 638 O O . THR A 1 85 ? 31.755 -5.544 23.846 1.00 56.56 85 THR A O 1
ATOM 641 N N . ARG A 1 86 ? 32.888 -5.299 21.930 1.00 57.94 86 ARG A N 1
ATOM 642 C CA . ARG A 1 86 ? 32.185 -6.390 21.244 1.00 57.94 86 ARG A CA 1
ATOM 643 C C . ARG A 1 86 ? 33.127 -7.442 20.679 1.00 57.94 86 ARG A C 1
ATOM 645 O O . ARG A 1 86 ? 32.951 -7.866 19.541 1.00 57.94 86 ARG A O 1
ATOM 652 N N . ASP A 1 87 ? 34.039 -7.927 21.507 1.00 56.53 87 ASP A N 1
ATOM 653 C CA . ASP A 1 87 ? 34.702 -9.200 21.250 1.00 56.53 87 ASP A CA 1
ATOM 654 C C . ASP A 1 87 ? 34.609 -10.109 22.483 1.00 56.53 87 ASP A C 1
ATOM 656 O O . ASP A 1 87 ? 34.580 -9.622 23.609 1.00 56.53 87 ASP A O 1
ATOM 660 N N . GLU A 1 88 ? 34.488 -11.412 22.225 1.00 59.38 88 GLU A N 1
ATOM 661 C CA . GLU A 1 88 ? 34.204 -12.529 23.149 1.00 59.38 88 GLU A CA 1
ATOM 662 C C . GLU A 1 88 ? 32.727 -12.821 23.465 1.00 59.38 88 GLU A C 1
ATOM 664 O O . GLU A 1 88 ? 32.218 -12.669 24.576 1.00 59.38 88 GLU A O 1
ATOM 669 N N . ARG A 1 89 ? 32.031 -13.375 22.463 1.00 58.31 89 ARG A N 1
ATOM 670 C CA . ARG A 1 89 ? 30.899 -14.282 22.698 1.00 58.31 89 ARG A CA 1
ATOM 671 C C . ARG A 1 89 ? 31.334 -15.691 22.301 1.00 58.31 89 ARG A C 1
ATOM 673 O O . ARG A 1 89 ? 31.565 -15.949 21.125 1.00 58.31 89 ARG A O 1
ATOM 680 N N . ASP A 1 90 ? 31.475 -16.559 23.297 1.00 54.81 90 ASP A N 1
ATOM 681 C CA . ASP A 1 90 ? 31.869 -17.961 23.143 1.00 54.81 90 ASP A CA 1
ATOM 682 C C . ASP A 1 90 ? 30.859 -18.733 22.256 1.00 54.81 90 ASP A C 1
ATOM 684 O O . ASP A 1 90 ? 29.651 -18.688 22.526 1.00 54.81 90 ASP A O 1
ATOM 688 N N . PRO A 1 91 ? 31.301 -19.402 21.173 1.00 57.22 91 PRO A N 1
ATOM 689 C CA . PRO A 1 91 ? 30.404 -20.032 20.202 1.00 57.22 91 PRO A CA 1
ATOM 690 C C . PRO A 1 91 ? 29.736 -21.335 20.687 1.00 57.22 91 PRO A C 1
ATOM 692 O O . PRO A 1 91 ? 28.736 -21.749 20.093 1.00 57.22 91 PRO A O 1
ATOM 695 N N . GLU A 1 92 ? 30.208 -21.963 21.770 1.00 54.09 92 GLU A N 1
ATOM 696 C CA . GLU A 1 92 ? 29.717 -23.276 22.238 1.00 54.09 92 GLU A CA 1
ATOM 697 C C . GLU A 1 92 ? 28.497 -23.177 23.177 1.00 54.09 92 GLU A C 1
ATOM 699 O O . GLU A 1 92 ? 27.868 -24.183 23.511 1.00 54.09 92 GLU A O 1
ATOM 704 N N . ALA A 1 93 ? 28.099 -21.967 23.586 1.00 56.78 93 ALA A N 1
ATOM 705 C CA . ALA A 1 93 ? 26.960 -21.763 24.489 1.00 56.78 93 ALA A CA 1
ATOM 706 C C . ALA A 1 93 ? 25.582 -21.893 23.807 1.00 56.78 93 ALA A C 1
ATOM 708 O O . ALA A 1 93 ? 24.565 -22.016 24.487 1.00 56.78 93 ALA A O 1
ATOM 709 N N . SER A 1 94 ? 25.521 -21.860 22.473 1.00 60.75 94 SER A N 1
ATOM 710 C CA . SER A 1 94 ? 24.250 -21.752 21.740 1.00 60.75 94 SER A CA 1
ATOM 711 C C . SER A 1 94 ? 23.482 -23.070 21.560 1.00 60.75 94 SER A C 1
ATOM 713 O O . SER A 1 94 ? 22.298 -23.025 21.231 1.00 60.75 94 SER A O 1
ATOM 715 N N . TYR A 1 95 ? 24.103 -24.230 21.818 1.00 59.56 95 TYR A N 1
ATOM 716 C CA . TYR A 1 95 ? 23.506 -25.543 21.514 1.00 59.56 95 TYR A CA 1
ATOM 717 C C . TYR A 1 95 ? 23.267 -26.464 22.720 1.00 59.56 95 TYR A C 1
ATOM 719 O O . TYR A 1 95 ? 22.784 -27.582 22.534 1.00 59.56 95 TYR A O 1
ATOM 727 N N . ARG A 1 96 ? 23.550 -26.044 23.962 1.00 60.56 96 ARG A N 1
ATOM 728 C CA . ARG A 1 96 ? 23.142 -26.845 25.131 1.00 60.56 96 ARG A CA 1
ATOM 729 C C . ARG A 1 96 ? 21.641 -26.703 25.366 1.00 60.56 96 ARG A C 1
ATOM 731 O O . ARG A 1 96 ? 21.188 -25.689 25.885 1.00 60.56 96 ARG A O 1
ATOM 738 N N . VAL A 1 97 ? 20.895 -27.742 25.004 1.00 61.47 97 VAL A N 1
ATOM 739 C CA . VAL A 1 97 ? 19.479 -27.910 25.349 1.00 61.47 97 VAL A CA 1
ATOM 740 C C . VAL A 1 97 ? 19.391 -28.388 26.805 1.00 61.47 97 VAL A C 1
ATOM 742 O O . VAL A 1 97 ? 19.942 -29.448 27.108 1.00 61.47 97 VAL A O 1
ATOM 745 N N . PRO A 1 98 ? 18.747 -27.643 27.718 1.00 61.22 98 PRO A N 1
ATOM 746 C CA . PRO A 1 98 ? 18.437 -28.146 29.051 1.00 61.22 98 PRO A CA 1
ATOM 747 C C . PRO A 1 98 ? 17.390 -29.264 28.957 1.00 61.22 98 PRO A C 1
ATOM 749 O O . PRO A 1 98 ? 16.349 -29.090 28.324 1.00 61.22 98 PRO A O 1
ATOM 752 N N . ASP A 1 99 ? 17.674 -30.404 29.584 1.00 62.44 99 ASP A N 1
ATOM 753 C CA . ASP A 1 99 ? 16.699 -31.463 29.850 1.00 62.44 99 ASP A CA 1
ATOM 754 C C . ASP A 1 99 ? 15.822 -30.999 31.022 1.00 62.44 99 ASP A C 1
ATOM 756 O O . ASP A 1 99 ? 16.267 -31.018 32.168 1.00 62.44 99 ASP A O 1
ATOM 760 N N . GLU A 1 100 ? 14.618 -30.492 30.739 1.00 55.94 100 GLU A N 1
ATOM 761 C CA . GLU A 1 100 ? 13.654 -30.115 31.780 1.00 55.94 100 GLU A CA 1
ATOM 762 C C . GLU A 1 100 ? 12.305 -30.835 31.583 1.00 55.94 100 GLU A C 1
ATOM 764 O O . GLU A 1 100 ? 11.738 -30.809 30.483 1.00 55.94 100 GLU A O 1
ATOM 769 N N . PRO A 1 101 ? 11.754 -31.464 32.640 1.00 54.91 101 PRO A N 1
ATOM 770 C CA . PRO A 1 101 ? 10.445 -32.103 32.609 1.00 54.91 101 PRO A CA 1
ATOM 771 C C . PRO A 1 101 ? 9.319 -31.059 32.741 1.00 54.91 101 PRO A C 1
ATOM 773 O O . PRO A 1 101 ? 9.387 -30.154 33.570 1.00 54.91 101 PRO A O 1
ATOM 776 N N . GLY A 1 102 ? 8.242 -31.204 31.953 1.00 49.41 102 GLY A N 1
ATOM 777 C CA . GLY A 1 102 ? 7.002 -30.420 32.132 1.00 49.41 102 GLY A CA 1
ATOM 778 C C . GLY A 1 102 ? 6.351 -30.673 33.504 1.00 49.41 102 GLY A C 1
ATOM 779 O O . GLY A 1 102 ? 6.653 -31.703 34.114 1.00 49.41 102 GLY A O 1
ATOM 780 N N . PRO A 1 103 ? 5.413 -29.823 33.996 1.00 55.19 103 PRO A N 1
ATOM 781 C CA . PRO A 1 103 ? 4.042 -29.841 33.454 1.00 55.19 103 PRO A CA 1
ATOM 782 C C . PRO A 1 103 ? 3.162 -28.568 33.669 1.00 55.19 103 PRO A C 1
ATOM 784 O O . PRO A 1 103 ? 3.553 -27.592 34.296 1.00 55.19 103 PRO A O 1
ATOM 787 N N . ALA A 1 104 ? 1.901 -28.704 33.224 1.00 45.06 104 ALA A N 1
ATOM 788 C CA . ALA A 1 104 ? 0.654 -28.122 33.758 1.00 45.06 104 ALA A CA 1
ATOM 789 C C . ALA A 1 104 ? 0.176 -26.725 33.288 1.00 45.06 104 ALA A C 1
ATOM 791 O O . ALA A 1 104 ? 0.463 -25.686 33.867 1.00 45.06 104 ALA A O 1
ATOM 792 N N . THR A 1 105 ? -0.687 -26.775 32.264 1.00 53.16 105 THR A N 1
ATOM 793 C CA . THR A 1 105 ? -1.986 -26.078 32.124 1.00 53.16 105 THR A CA 1
ATOM 794 C C . THR A 1 105 ? -2.169 -24.690 32.760 1.00 53.16 105 THR A C 1
ATOM 796 O O . THR A 1 105 ? -2.446 -24.574 33.952 1.00 53.16 105 THR A O 1
ATOM 799 N N . ALA A 1 106 ? -2.251 -23.666 31.906 1.00 45.62 106 ALA A N 1
ATOM 800 C CA . ALA A 1 106 ? -3.058 -22.468 32.136 1.00 45.62 106 ALA A CA 1
ATOM 801 C C . ALA A 1 106 ? -4.169 -22.426 31.070 1.00 45.62 106 ALA A C 1
ATOM 803 O O . ALA A 1 106 ? -3.900 -22.602 29.882 1.00 45.62 106 ALA A O 1
ATOM 804 N N . GLY A 1 107 ? -5.421 -22.298 31.515 1.00 46.94 107 GLY A N 1
ATOM 805 C CA . GLY A 1 107 ? -6.618 -22.359 30.673 1.00 46.94 107 GLY A CA 1
ATOM 806 C C . GLY A 1 107 ? -6.775 -21.182 29.694 1.00 46.94 107 GLY A C 1
ATOM 807 O O . GLY A 1 107 ? -6.013 -20.216 29.747 1.00 46.94 107 GLY A O 1
ATOM 808 N N . PRO A 1 108 ? -7.768 -21.256 28.790 1.00 51.16 108 PRO A N 1
ATOM 809 C CA . PRO A 1 108 ? -8.011 -20.233 27.780 1.00 51.16 108 PRO A CA 1
ATOM 810 C C . PRO A 1 108 ? -8.618 -18.977 28.417 1.00 51.16 108 PRO A C 1
ATOM 812 O O . PRO A 1 108 ? -9.749 -18.995 28.893 1.00 51.16 108 PRO A O 1
ATOM 815 N N . GLY A 1 109 ? -7.858 -17.881 28.413 1.00 44.88 109 GLY A N 1
ATOM 816 C CA . GLY A 1 109 ? -8.380 -16.547 28.692 1.00 44.88 109 GLY A CA 1
ATOM 817 C C . GLY A 1 109 ? -9.274 -16.081 27.544 1.00 44.88 109 GLY A C 1
ATOM 818 O O . GLY A 1 109 ? -8.879 -16.081 26.380 1.00 44.88 109 GLY A O 1
ATOM 819 N N . GLU A 1 110 ? -10.497 -15.722 27.890 1.00 51.28 110 GLU A N 1
ATOM 820 C CA . GLU A 1 110 ? -11.573 -15.310 27.002 1.00 51.28 110 GLU A CA 1
ATOM 821 C C . GLU A 1 110 ? -11.286 -13.905 26.423 1.00 51.28 110 GLU A C 1
ATOM 823 O O . GLU A 1 110 ? -11.536 -12.900 27.075 1.00 51.28 110 GLU A O 1
ATOM 828 N N . ASP A 1 111 ? -10.772 -13.814 25.188 1.00 54.06 111 ASP A N 1
ATOM 829 C CA . ASP A 1 111 ? -10.719 -12.567 24.380 1.00 54.06 111 ASP A CA 1
ATOM 830 C C . ASP A 1 111 ? -11.813 -12.560 23.288 1.00 54.06 111 ASP A C 1
ATOM 832 O O . ASP A 1 111 ? -11.673 -12.043 22.180 1.00 54.06 111 ASP A O 1
ATOM 836 N N . ALA A 1 112 ? -12.962 -13.175 23.566 1.00 49.22 112 ALA A N 1
ATOM 837 C CA . ALA A 1 112 ? -14.096 -13.164 22.649 1.00 49.22 112 ALA A CA 1
ATOM 838 C C . ALA A 1 112 ? -14.862 -11.833 22.761 1.00 49.22 112 ALA A C 1
ATOM 840 O O . ALA A 1 112 ? -15.947 -11.783 23.332 1.00 49.22 112 ALA A O 1
ATOM 841 N N . GLY A 1 113 ? -14.322 -10.732 22.227 1.00 51.47 113 GLY A N 1
ATOM 842 C CA . GLY A 1 113 ? -15.109 -9.492 22.201 1.00 51.47 113 GLY A CA 1
ATOM 843 C C . GLY A 1 113 ? -14.523 -8.268 21.518 1.00 51.47 113 GLY A C 1
ATOM 844 O O . GLY A 1 113 ? -15.299 -7.432 21.049 1.00 51.47 113 GLY A O 1
ATOM 845 N N . ARG A 1 114 ? -13.198 -8.129 21.403 1.00 48.19 114 ARG A N 1
ATOM 846 C CA . ARG A 1 114 ? -12.623 -6.947 20.751 1.00 48.19 114 ARG A CA 1
ATOM 847 C C . ARG A 1 114 ? -12.325 -7.262 19.285 1.00 48.19 114 ARG A C 1
ATOM 849 O O . ARG A 1 114 ? -11.409 -8.031 19.006 1.00 48.19 114 ARG A O 1
ATOM 856 N N . PRO A 1 115 ? -13.085 -6.718 18.312 1.00 51.06 115 PRO A N 1
ATOM 857 C CA . PRO A 1 115 ? -12.679 -6.841 16.921 1.00 51.06 115 PRO A CA 1
ATOM 858 C C . PRO A 1 115 ? -11.290 -6.201 16.779 1.00 51.06 115 PRO A C 1
ATOM 860 O O . PRO A 1 115 ? -11.044 -5.157 17.395 1.00 51.06 115 PRO A O 1
ATOM 863 N N . PRO A 1 116 ? -10.375 -6.799 15.995 1.00 54.25 116 PRO A N 1
ATOM 864 C CA . PRO A 1 116 ? -9.100 -6.157 15.732 1.00 54.25 116 PRO A CA 1
ATOM 865 C C . PRO A 1 116 ? -9.387 -4.773 15.113 1.00 54.25 116 PRO A C 1
ATOM 867 O O . PRO A 1 116 ? -10.420 -4.612 14.446 1.00 54.25 116 PRO A O 1
ATOM 870 N N . PRO A 1 117 ? -8.541 -3.756 15.364 1.00 55.09 117 PRO A N 1
ATOM 871 C CA . PRO A 1 117 ? -8.835 -2.340 15.079 1.00 55.09 117 PRO A CA 1
ATOM 872 C C . PRO A 1 117 ? -9.138 -2.025 13.598 1.00 55.09 117 PRO A C 1
ATOM 874 O O . PRO A 1 117 ? -9.541 -0.921 13.256 1.00 55.09 117 PRO A O 1
ATOM 877 N N . ASN A 1 118 ? -8.981 -3.016 12.731 1.00 59.31 118 ASN A N 1
ATOM 878 C CA . ASN A 1 118 ? -9.053 -3.023 11.280 1.00 59.31 118 ASN A CA 1
ATOM 879 C C . ASN A 1 118 ? -10.115 -4.000 10.727 1.00 59.31 118 ASN A C 1
ATOM 881 O O . ASN A 1 118 ? -10.092 -4.331 9.539 1.00 59.31 118 ASN A O 1
ATOM 885 N N . ARG A 1 119 ? -11.075 -4.475 11.539 1.00 64.31 119 ARG A N 1
ATOM 886 C CA . ARG A 1 119 ? -12.161 -5.343 11.043 1.00 64.31 119 ARG A CA 1
ATOM 887 C C . ARG A 1 119 ? -13.121 -4.559 10.140 1.00 64.31 119 ARG A C 1
ATOM 889 O O . ARG A 1 119 ? -14.141 -4.040 10.585 1.00 64.31 119 ARG A O 1
ATOM 896 N N . TRP A 1 120 ? -12.802 -4.505 8.850 1.00 63.94 120 TRP A N 1
ATOM 897 C CA . TRP A 1 120 ? -13.671 -3.946 7.819 1.00 63.94 120 TRP A CA 1
ATOM 898 C C . TRP A 1 120 ? -15.052 -4.615 7.857 1.00 63.94 120 TRP A C 1
ATOM 900 O O . TRP A 1 120 ? -15.165 -5.838 7.729 1.00 63.94 120 TRP A O 1
ATOM 910 N N . ARG A 1 121 ? -16.110 -3.810 8.016 1.00 65.75 121 ARG A N 1
ATOM 911 C CA . ARG A 1 121 ? -17.488 -4.254 7.777 1.00 65.75 121 ARG A CA 1
ATOM 912 C C . ARG A 1 121 ? -17.786 -4.119 6.286 1.00 65.75 121 ARG A C 1
ATOM 914 O O . ARG A 1 121 ? -17.540 -3.047 5.734 1.00 65.75 121 ARG A O 1
ATOM 921 N N . PRO A 1 122 ? -18.341 -5.156 5.639 1.00 60.19 122 PRO A N 1
ATOM 922 C CA . PRO A 1 122 ? -18.858 -4.993 4.293 1.00 60.19 122 PRO A CA 1
ATOM 923 C C . PRO A 1 122 ? -19.932 -3.900 4.273 1.00 60.19 122 PRO A C 1
ATOM 925 O O . PRO A 1 122 ? -20.736 -3.852 5.216 1.00 60.19 122 PRO A O 1
ATOM 928 N N . PRO A 1 123 ? -19.951 -3.038 3.234 1.00 61.41 123 PRO A N 1
ATOM 929 C CA . PRO A 1 123 ? -21.011 -2.054 3.071 1.00 61.41 123 PRO A CA 1
ATOM 930 C C . PRO A 1 123 ? -22.340 -2.800 3.037 1.00 61.41 123 PRO A C 1
ATOM 932 O O . PRO A 1 123 ? -22.517 -3.740 2.254 1.00 61.41 123 PRO A O 1
ATOM 935 N N . GLN A 1 124 ? -23.246 -2.429 3.935 1.00 61.88 124 GLN A N 1
ATOM 936 C CA . GLN A 1 124 ? -24.561 -3.043 3.988 1.00 61.88 124 GLN A CA 1
ATOM 937 C C . GLN A 1 124 ? -25.398 -2.490 2.827 1.00 61.88 124 GLN A C 1
ATOM 939 O O . GLN A 1 124 ? -25.166 -1.366 2.374 1.00 61.88 124 GLN A O 1
ATOM 944 N N . PRO A 1 125 ? -26.398 -3.231 2.325 1.00 64.06 125 PRO A N 1
ATOM 945 C CA . PRO A 1 125 ? -27.299 -2.713 1.295 1.00 64.06 125 PRO A CA 1
ATOM 946 C C . PRO A 1 125 ? -27.970 -1.386 1.699 1.00 64.06 125 PRO A C 1
ATOM 948 O O . PRO A 1 125 ? -28.234 -0.559 0.831 1.00 64.06 125 PRO A O 1
ATOM 951 N N . SER A 1 126 ? -28.160 -1.133 3.000 1.00 64.69 126 SER A N 1
ATOM 952 C CA . SER A 1 126 ? -28.659 0.139 3.542 1.00 64.69 126 SER A CA 1
ATOM 953 C C . SER A 1 126 ? -27.717 1.331 3.327 1.00 64.69 126 SER A C 1
ATOM 955 O O . SER A 1 126 ? -28.195 2.448 3.160 1.00 64.69 126 SER A O 1
ATOM 957 N N . ASP A 1 127 ? -26.397 1.119 3.276 1.00 63.69 127 ASP A N 1
ATOM 958 C CA . ASP A 1 127 ? -25.411 2.196 3.079 1.00 63.69 127 ASP A CA 1
ATOM 959 C C . ASP A 1 127 ? -25.447 2.768 1.648 1.00 63.69 127 ASP A C 1
ATOM 961 O O . ASP A 1 127 ? -25.029 3.901 1.407 1.00 63.69 127 ASP A O 1
ATOM 965 N N . ARG A 1 128 ? -25.990 2.016 0.678 1.00 58.44 128 ARG A N 1
ATOM 966 C CA . ARG A 1 128 ? -26.141 2.476 -0.715 1.00 58.44 128 ARG A CA 1
ATOM 967 C C . ARG A 1 128 ? -27.270 3.491 -0.899 1.00 58.44 128 ARG A C 1
ATOM 969 O O . ARG A 1 128 ? -27.228 4.261 -1.853 1.00 58.44 128 ARG A O 1
ATOM 976 N N . LEU A 1 129 ? -28.256 3.511 -0.000 1.00 56.44 129 LEU A N 1
ATOM 977 C CA . LEU A 1 129 ? -29.397 4.428 -0.093 1.00 56.44 129 LEU A CA 1
ATOM 978 C C . LEU A 1 129 ? -29.049 5.861 0.348 1.00 56.44 129 LEU A C 1
ATOM 980 O O . LEU A 1 129 ? -29.712 6.801 -0.072 1.00 56.44 129 LEU A O 1
ATOM 984 N N . ALA A 1 130 ? -27.996 6.045 1.151 1.00 54.31 130 ALA A N 1
ATOM 985 C CA . ALA A 1 130 ? -27.642 7.344 1.731 1.00 54.31 130 ALA A CA 1
ATOM 986 C C . ALA A 1 130 ? -26.896 8.299 0.775 1.00 54.31 130 ALA A C 1
ATOM 988 O O . ALA A 1 130 ? -26.721 9.468 1.097 1.00 54.31 130 ALA A O 1
ATOM 989 N N . SER A 1 131 ? -26.446 7.829 -0.393 1.00 57.06 131 SER A N 1
ATOM 990 C CA . SER A 1 131 ? -25.635 8.620 -1.339 1.00 57.06 131 SER A CA 1
ATOM 991 C C . SER A 1 131 ? -26.400 9.119 -2.573 1.00 57.06 131 SER A C 1
ATOM 993 O O . SER A 1 131 ? -25.806 9.772 -3.425 1.00 57.06 131 SER A O 1
ATOM 995 N N . HIS A 1 132 ? -27.707 8.850 -2.671 1.00 53.69 132 HIS A N 1
ATOM 996 C CA . HIS A 1 132 ? -28.539 9.238 -3.816 1.00 53.69 132 HIS A CA 1
ATOM 997 C C . HIS A 1 132 ? -29.885 9.827 -3.370 1.00 53.69 132 HIS A C 1
ATOM 999 O O . HIS A 1 132 ? -30.943 9.280 -3.672 1.00 53.69 132 HIS A O 1
ATOM 1005 N N . THR A 1 133 ? -29.875 10.962 -2.674 1.00 56.50 133 THR A N 1
ATOM 1006 C CA . THR A 1 133 ? -31.019 11.882 -2.748 1.00 56.50 133 THR A CA 1
ATOM 1007 C C . THR A 1 133 ? -30.696 12.926 -3.814 1.00 56.50 133 THR A C 1
ATOM 1009 O O . THR A 1 133 ? -29.865 13.794 -3.545 1.00 56.50 133 THR A O 1
ATOM 1012 N N . PRO A 1 134 ? -31.270 12.855 -5.030 1.00 55.50 134 PRO A N 1
ATOM 1013 C CA . PRO A 1 134 ? -31.228 14.003 -5.926 1.00 55.50 134 PRO A CA 1
ATOM 1014 C C . PRO A 1 134 ? -31.926 15.177 -5.226 1.00 55.50 134 PRO A C 1
ATOM 1016 O O . PRO A 1 134 ? -33.018 15.004 -4.681 1.00 55.50 134 PRO A O 1
ATOM 1019 N N . GLU A 1 135 ? -31.282 16.348 -5.200 1.00 59.28 135 GLU A N 1
ATOM 1020 C CA . GLU A 1 135 ? -31.930 17.582 -4.753 1.00 59.28 135 GLU A CA 1
ATOM 1021 C C . GLU A 1 135 ? -33.243 17.756 -5.530 1.00 59.28 135 GLU A C 1
ATOM 1023 O O . GLU A 1 135 ? -33.240 17.612 -6.760 1.00 59.28 135 GLU A O 1
ATOM 1028 N N . PRO A 1 136 ? -34.381 18.030 -4.866 1.00 56.41 136 PRO A N 1
ATOM 1029 C CA . PRO A 1 136 ? -35.592 18.338 -5.598 1.00 56.41 136 PRO A CA 1
ATOM 1030 C C . PRO A 1 136 ? -35.339 19.639 -6.359 1.00 56.41 136 PRO A C 1
ATOM 1032 O O . PRO A 1 136 ? -35.084 20.678 -5.752 1.00 56.41 136 PRO A O 1
ATOM 1035 N N . ALA A 1 137 ? -35.392 19.570 -7.690 1.00 59.69 137 ALA A N 1
ATOM 1036 C CA . ALA A 1 137 ? -35.412 20.745 -8.543 1.00 59.69 137 ALA A CA 1
ATOM 1037 C C . ALA A 1 137 ? -36.581 21.632 -8.093 1.00 59.69 137 ALA A C 1
ATOM 1039 O O . ALA A 1 137 ? -37.749 21.326 -8.343 1.00 59.69 137 ALA A O 1
ATOM 1040 N N . LEU A 1 138 ? -36.252 22.694 -7.358 1.00 58.75 138 LEU A N 1
ATOM 1041 C CA . LEU A 1 138 ? -37.182 23.742 -6.979 1.00 58.75 138 LEU A CA 1
ATOM 1042 C C . LEU A 1 138 ? -37.687 24.388 -8.268 1.00 58.75 138 LEU A C 1
ATOM 1044 O O . LEU A 1 138 ? -36.932 24.999 -9.020 1.00 58.75 138 LEU A O 1
ATOM 1048 N N . ALA A 1 139 ? -38.974 24.182 -8.516 1.00 51.62 139 ALA A N 1
ATOM 1049 C CA . ALA A 1 139 ? -39.740 24.840 -9.552 1.00 51.62 139 ALA A CA 1
ATOM 1050 C C . ALA A 1 139 ? -39.695 26.368 -9.392 1.00 51.62 139 ALA A C 1
ATOM 1052 O O . ALA A 1 139 ? -39.842 26.870 -8.275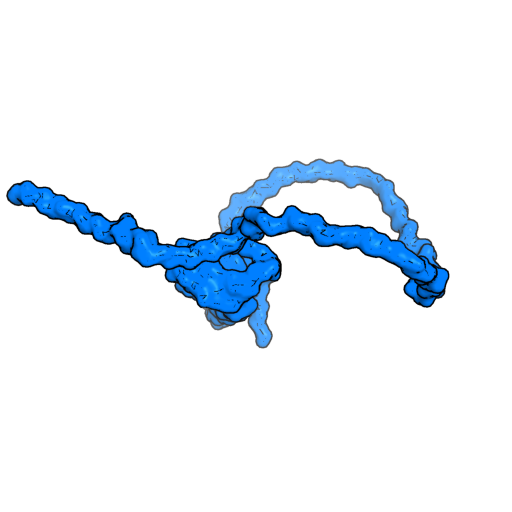 1.00 51.62 139 ALA A O 1
ATOM 1053 N N . SER A 1 140 ? -39.580 27.087 -10.512 1.00 59.56 140 SER A N 1
ATOM 1054 C CA . SER A 1 140 ? -40.238 28.376 -10.799 1.00 59.56 140 SER A CA 1
ATOM 1055 C C . SER A 1 140 ? -40.130 28.688 -12.287 1.00 59.56 140 SER A C 1
ATOM 1057 O O . SER A 1 140 ? -39.007 28.571 -12.823 1.00 59.56 140 SER A O 1
#

Secondary structure (DSSP, 8-state):
-----TT--TTTB-TTT--B-TT--TT--EEE-TTT--EEEHHHHHHHHHHHHHHHHT-GGG--------PPPPPPPPP-----------GGGGS----------------TT---TT-PPPPPGGGGGGG--PPP----